Protein AF-A0A1N6IBD9-F1 (afdb_monomer_lite)

Radius of gyration: 21.1 Å; chains: 1; bounding box: 54×42×48 Å

Foldseek 3Di:
DDPVVVVVVVVVVLVVLQVVLQDPVNVVVVVVVLVVVQVVVQVVCVVVVHQKGQDDWDWDVDRNIDIDTDMDGHDPVPVVVVVVVPPDD

Sequence (89 aa):
MGILDKAKELSNRVADKTIEFSSDEIIADTIMKAVNKQEKVNAILKSRGSNYRVSSIDLAMGIPPSVSFGIRRVSETADSKEIANNVSV

Structure (mmCIF, N/CA/C/O backbone):
data_AF-A0A1N6IBD9-F1
#
_entry.id   AF-A0A1N6IBD9-F1
#
loop_
_atom_site.group_PDB
_atom_site.id
_atom_site.type_symbol
_atom_site.label_atom_id
_atom_site.label_alt_id
_atom_site.label_comp_id
_atom_site.label_asym_id
_atom_site.label_entity_id
_atom_site.label_seq_id
_atom_site.pdbx_PDB_ins_code
_atom_site.Cartn_x
_atom_site.Cartn_y
_atom_site.Cartn_z
_atom_site.occupancy
_atom_site.B_iso_or_equiv
_atom_site.auth_seq_id
_atom_site.auth_comp_id
_atom_site.auth_asym_id
_atom_site.auth_atom_id
_atom_site.pdbx_PDB_model_num
ATOM 1 N N . MET A 1 1 ? 34.487 18.416 -21.182 1.00 65.31 1 MET A N 1
ATOM 2 C CA . MET A 1 1 ? 33.155 17.778 -21.233 1.00 65.31 1 MET A CA 1
ATOM 3 C C . MET A 1 1 ? 32.156 18.803 -21.722 1.00 65.31 1 MET A C 1
ATOM 5 O O . MET A 1 1 ? 31.947 19.808 -21.048 1.00 65.31 1 MET A O 1
ATOM 9 N N . GLY A 1 2 ? 31.636 18.596 -22.927 1.00 86.06 2 GLY A N 1
ATOM 10 C CA . GLY A 1 2 ? 30.668 19.487 -23.555 1.00 86.06 2 GLY A CA 1
ATOM 11 C C . GLY A 1 2 ? 29.260 19.306 -22.987 1.00 86.06 2 GLY A C 1
ATOM 12 O O . GLY A 1 2 ? 28.954 18.344 -22.288 1.00 86.06 2 GLY A O 1
ATOM 13 N N . ILE A 1 3 ? 28.374 20.239 -23.321 1.00 79.88 3 ILE A N 1
ATOM 14 C CA . ILE A 1 3 ? 26.942 20.200 -22.969 1.00 79.88 3 ILE A CA 1
ATOM 15 C C . ILE A 1 3 ? 26.245 18.951 -23.540 1.00 79.88 3 ILE A C 1
ATOM 17 O O . ILE A 1 3 ? 25.362 18.388 -22.898 1.00 79.88 3 ILE A O 1
ATOM 21 N N . LEU A 1 4 ? 26.703 18.474 -24.703 1.00 80.81 4 LEU A N 1
ATOM 22 C CA . LEU A 1 4 ? 26.244 17.230 -25.329 1.00 80.81 4 LEU A CA 1
ATOM 23 C C . LEU A 1 4 ? 26.627 15.984 -24.514 1.00 80.81 4 LEU A C 1
ATOM 25 O O . LEU A 1 4 ? 25.819 15.063 -24.394 1.00 80.81 4 LEU A O 1
ATOM 29 N N . ASP A 1 5 ? 27.810 15.978 -23.892 1.00 79.12 5 ASP A N 1
ATOM 30 C CA . ASP A 1 5 ? 28.257 14.866 -23.042 1.00 79.12 5 ASP A CA 1
ATOM 31 C C . ASP A 1 5 ? 27.380 14.754 -21.789 1.00 79.12 5 ASP A C 1
ATOM 33 O O . ASP A 1 5 ? 26.956 13.661 -21.417 1.00 79.12 5 ASP A O 1
ATOM 37 N N . LYS A 1 6 ? 27.019 15.896 -21.185 1.00 79.06 6 LYS A N 1
ATOM 38 C CA . LYS A 1 6 ? 26.114 15.947 -20.026 1.00 79.06 6 LYS A CA 1
ATOM 39 C C . LYS A 1 6 ? 24.696 15.484 -20.362 1.00 79.06 6 LYS A C 1
ATOM 41 O O . LYS A 1 6 ? 24.070 14.804 -19.553 1.00 79.06 6 LYS A O 1
ATOM 46 N N . ALA A 1 7 ? 24.186 15.837 -21.543 1.00 79.06 7 ALA A N 1
ATOM 47 C CA . ALA A 1 7 ? 22.868 15.393 -21.996 1.00 79.06 7 ALA A CA 1
ATOM 48 C C . ALA A 1 7 ? 22.824 13.870 -22.206 1.00 79.06 7 ALA A C 1
ATOM 50 O O . ALA A 1 7 ? 21.869 13.213 -21.792 1.00 79.06 7 ALA A O 1
ATOM 51 N N . LYS A 1 8 ? 23.886 13.295 -22.782 1.00 77.00 8 LYS A N 1
ATOM 52 C CA . LYS A 1 8 ? 24.016 11.846 -22.977 1.00 77.00 8 LYS A CA 1
ATOM 53 C C . LYS A 1 8 ? 24.133 11.091 -21.648 1.00 77.00 8 LYS A C 1
ATOM 55 O O . LYS A 1 8 ? 23.485 10.066 -21.466 1.00 77.00 8 LYS A O 1
ATOM 60 N N . GLU A 1 9 ? 24.899 11.625 -20.698 1.00 79.12 9 GLU A N 1
ATOM 61 C CA . GLU A 1 9 ? 25.025 11.062 -19.350 1.00 79.12 9 GLU A CA 1
ATOM 62 C C . GLU A 1 9 ? 23.692 11.092 -18.583 1.00 79.12 9 GLU A C 1
ATOM 64 O O . GLU A 1 9 ? 23.321 10.111 -17.939 1.00 79.12 9 GLU A O 1
ATOM 69 N N . LEU A 1 10 ? 22.930 12.185 -18.696 1.00 76.88 10 LEU A N 1
ATOM 70 C CA . LEU A 1 10 ? 21.597 12.291 -18.101 1.00 76.88 10 LEU A CA 1
ATOM 71 C C . LEU A 1 10 ? 20.612 11.291 -18.725 1.00 76.88 10 LEU A C 1
ATOM 73 O O . LEU A 1 10 ? 19.874 10.636 -17.995 1.00 76.88 10 LEU A O 1
ATOM 77 N N . SER A 1 11 ? 20.637 11.137 -20.052 1.00 70.62 11 SER A N 1
ATOM 78 C CA . SER A 1 11 ? 19.809 10.167 -20.781 1.00 70.62 11 SER A CA 1
ATOM 79 C C . SER A 1 11 ? 20.078 8.730 -20.324 1.00 70.62 11 SER A C 1
ATOM 81 O O . SER A 1 11 ? 19.139 7.991 -20.035 1.00 70.62 11 SER A O 1
ATOM 83 N N . ASN A 1 12 ? 21.351 8.348 -20.189 1.00 69.31 12 ASN A N 1
ATOM 84 C CA . ASN A 1 12 ? 21.725 7.016 -19.713 1.00 69.31 12 ASN A CA 1
ATOM 85 C C . ASN A 1 12 ? 21.300 6.789 -18.252 1.00 69.31 12 ASN A C 1
ATOM 87 O O . ASN A 1 12 ? 20.702 5.765 -17.949 1.00 69.31 12 ASN A O 1
ATOM 91 N N . ARG A 1 13 ? 21.484 7.777 -17.361 1.00 68.62 13 ARG A N 1
ATOM 92 C CA . ARG A 1 13 ? 21.028 7.674 -15.958 1.00 68.62 13 ARG A CA 1
ATOM 93 C C . ARG A 1 13 ? 19.513 7.516 -15.820 1.00 68.62 13 ARG A C 1
ATOM 95 O O . ARG A 1 13 ? 19.052 6.911 -14.856 1.00 68.62 13 ARG A O 1
ATOM 102 N N . VAL A 1 14 ? 18.732 8.095 -16.732 1.00 64.12 14 VAL A N 1
ATOM 103 C CA . VAL A 1 14 ? 17.272 7.925 -16.754 1.00 64.12 14 VAL A CA 1
ATOM 104 C C . VAL A 1 14 ? 16.902 6.530 -17.261 1.00 64.12 14 VAL A C 1
ATOM 106 O O . VAL A 1 14 ? 16.035 5.891 -16.669 1.00 64.12 14 VAL A O 1
ATOM 109 N N . ALA A 1 15 ? 17.582 6.028 -18.295 1.00 62.03 15 ALA A N 1
ATOM 110 C CA . ALA A 1 15 ? 17.364 4.681 -18.823 1.00 62.03 15 ALA A CA 1
ATOM 111 C C . ALA A 1 15 ? 17.716 3.579 -17.803 1.00 62.03 15 ALA A C 1
ATOM 113 O O . ALA A 1 15 ? 16.922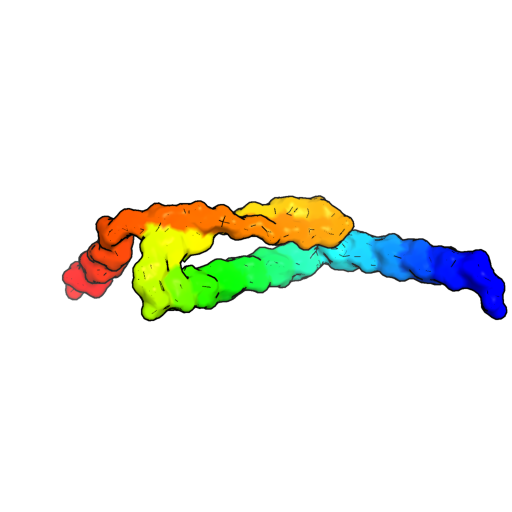 2.664 -17.601 1.00 62.03 15 ALA A O 1
ATOM 114 N N . ASP A 1 16 ? 18.835 3.707 -17.087 1.00 61.53 16 ASP A N 1
ATOM 115 C CA . ASP A 1 16 ? 19.264 2.715 -16.089 1.00 61.53 16 ASP A CA 1
ATOM 116 C C . ASP A 1 16 ? 18.301 2.653 -14.893 1.00 61.53 16 ASP A C 1
ATOM 118 O O . ASP A 1 16 ? 17.885 1.576 -14.466 1.00 61.53 16 ASP A O 1
ATOM 122 N N . LYS A 1 17 ? 17.841 3.817 -14.413 1.00 60.22 17 LYS A N 1
ATOM 123 C CA . LYS A 1 17 ? 16.816 3.892 -13.361 1.00 60.22 17 LYS A CA 1
ATOM 124 C C . LYS A 1 17 ? 15.475 3.312 -13.804 1.00 60.22 17 LYS A C 1
ATOM 126 O O . LYS A 1 17 ? 14.753 2.753 -12.990 1.00 60.22 17 LYS A O 1
ATOM 131 N N . THR A 1 18 ? 15.135 3.437 -15.085 1.00 59.03 18 THR A N 1
ATOM 132 C CA . THR A 1 18 ? 13.884 2.909 -15.651 1.00 59.03 18 THR A CA 1
ATOM 133 C C . THR A 1 18 ? 13.835 1.379 -15.546 1.00 59.03 18 THR A C 1
ATOM 135 O O . THR A 1 18 ? 12.801 0.825 -15.182 1.00 59.03 18 THR A O 1
ATOM 138 N N . ILE A 1 19 ? 14.962 0.701 -15.780 1.00 60.03 19 ILE A N 1
ATOM 139 C CA . ILE A 1 19 ? 15.077 -0.757 -15.62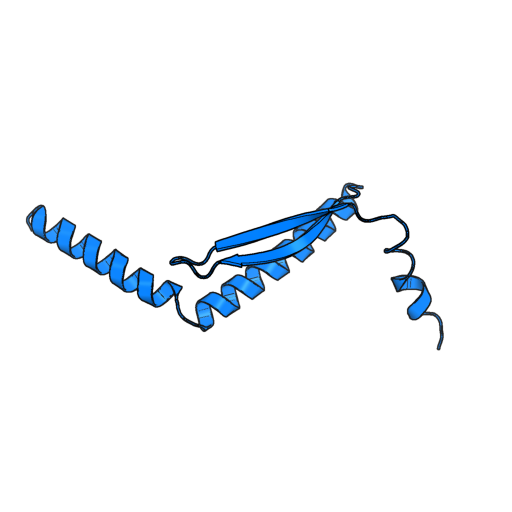3 1.00 60.03 19 ILE A CA 1
ATOM 140 C C . ILE A 1 19 ? 15.026 -1.142 -14.137 1.00 60.03 19 ILE A C 1
ATOM 142 O O . ILE A 1 19 ? 14.278 -2.045 -13.766 1.00 60.03 19 ILE A O 1
ATOM 146 N N . GLU A 1 20 ? 15.739 -0.409 -13.277 1.00 60.66 20 GLU A N 1
ATOM 147 C CA . GLU A 1 20 ? 15.757 -0.631 -11.824 1.00 60.66 20 GLU A CA 1
ATOM 148 C C . GLU A 1 20 ? 14.361 -0.489 -11.189 1.00 60.66 20 GLU A C 1
ATOM 150 O O . GLU A 1 20 ? 13.976 -1.305 -10.361 1.00 60.66 20 GLU A O 1
ATOM 155 N N . PHE A 1 21 ? 13.545 0.475 -11.630 1.00 64.25 21 PHE A N 1
ATOM 156 C CA . PHE A 1 21 ? 12.175 0.663 -11.131 1.00 64.25 21 PHE A CA 1
ATOM 157 C C . PHE A 1 21 ? 11.172 -0.409 -11.580 1.00 64.25 21 PHE A C 1
ATOM 159 O O . PHE A 1 21 ? 10.049 -0.424 -11.075 1.00 64.25 21 PHE A O 1
ATOM 166 N N . SER A 1 22 ? 11.552 -1.273 -12.524 1.00 65.00 22 SER A N 1
ATOM 167 C CA . SER A 1 22 ? 10.697 -2.342 -13.049 1.00 65.00 22 SER A CA 1
ATOM 168 C C . SER A 1 22 ? 11.006 -3.727 -12.474 1.00 65.00 22 SER A C 1
ATOM 170 O O . SER A 1 22 ? 10.335 -4.681 -12.858 1.00 65.00 22 SER A O 1
ATOM 172 N N . SER A 1 23 ? 11.991 -3.861 -11.573 1.00 80.38 23 SER A N 1
ATOM 173 C CA . SER A 1 23 ? 12.320 -5.166 -10.990 1.00 80.38 23 SER A CA 1
ATOM 174 C C . SER A 1 23 ? 11.257 -5.655 -10.003 1.00 80.38 23 SER A C 1
ATOM 176 O O . SER A 1 23 ? 10.624 -4.867 -9.288 1.00 80.38 23 SER A O 1
ATOM 178 N N . ASP A 1 24 ? 11.099 -6.977 -9.935 1.00 85.31 24 ASP A N 1
ATOM 179 C CA . ASP A 1 24 ? 10.161 -7.645 -9.030 1.00 85.31 24 ASP A CA 1
ATOM 180 C C . ASP A 1 24 ? 10.441 -7.288 -7.562 1.00 85.31 24 ASP A C 1
ATOM 182 O O . ASP A 1 24 ? 9.508 -7.072 -6.786 1.00 85.31 24 ASP A O 1
ATOM 186 N N . GLU A 1 25 ? 11.711 -7.128 -7.177 1.00 85.44 25 GLU A N 1
ATOM 187 C CA . GLU A 1 25 ? 12.101 -6.702 -5.832 1.00 85.44 25 GLU A CA 1
ATOM 188 C C . GLU A 1 25 ? 11.602 -5.291 -5.494 1.00 85.44 25 GLU A C 1
ATOM 190 O O . GLU A 1 25 ? 11.117 -5.057 -4.384 1.00 85.44 25 GLU A O 1
ATOM 195 N N . ILE A 1 26 ? 11.681 -4.346 -6.438 1.00 83.62 26 ILE A N 1
ATOM 196 C CA . ILE A 1 26 ? 11.191 -2.978 -6.225 1.00 83.62 26 ILE A CA 1
ATOM 197 C C . ILE A 1 26 ? 9.665 -2.954 -6.164 1.00 83.62 26 ILE A C 1
ATOM 199 O O . ILE A 1 26 ? 9.090 -2.222 -5.351 1.00 83.62 26 ILE A O 1
ATOM 203 N N . ILE A 1 27 ? 8.995 -3.779 -6.967 1.00 86.62 27 ILE A N 1
ATOM 204 C CA . ILE A 1 27 ? 7.541 -3.943 -6.903 1.00 86.62 27 ILE A CA 1
ATOM 205 C C . ILE A 1 27 ? 7.134 -4.508 -5.536 1.00 86.62 27 ILE A C 1
ATOM 207 O O . ILE A 1 27 ? 6.256 -3.944 -4.880 1.00 86.62 27 ILE A O 1
ATOM 211 N N . ALA A 1 28 ? 7.807 -5.558 -5.060 1.00 90.25 28 ALA A N 1
ATOM 212 C CA . ALA A 1 28 ? 7.546 -6.161 -3.756 1.00 90.25 28 ALA A CA 1
ATOM 213 C C . ALA A 1 28 ? 7.757 -5.162 -2.604 1.00 90.25 28 ALA A C 1
ATOM 215 O O . ALA A 1 28 ? 6.889 -5.015 -1.740 1.00 90.25 28 ALA A O 1
ATOM 216 N N . ASP A 1 29 ? 8.864 -4.417 -2.610 1.00 89.81 29 ASP A N 1
ATOM 217 C CA . ASP A 1 29 ? 9.132 -3.372 -1.617 1.00 89.81 29 ASP A CA 1
ATOM 218 C C . ASP A 1 29 ? 8.087 -2.244 -1.667 1.00 89.81 29 ASP A C 1
ATOM 220 O O . ASP A 1 29 ? 7.606 -1.774 -0.631 1.00 89.81 29 ASP A O 1
ATOM 224 N N . THR A 1 30 ? 7.650 -1.859 -2.867 1.00 89.06 30 THR A N 1
ATOM 225 C CA . THR A 1 30 ? 6.590 -0.860 -3.056 1.00 89.06 30 THR A CA 1
ATOM 226 C C . THR A 1 30 ? 5.264 -1.332 -2.458 1.00 89.06 30 THR A C 1
ATOM 228 O O . THR A 1 30 ? 4.613 -0.571 -1.736 1.00 89.06 30 THR A O 1
ATOM 231 N N . ILE A 1 31 ? 4.887 -2.594 -2.684 1.00 92.62 31 ILE A N 1
ATOM 232 C CA . ILE A 1 31 ? 3.686 -3.206 -2.100 1.00 92.62 31 ILE A CA 1
ATOM 233 C C . ILE A 1 31 ? 3.787 -3.218 -0.571 1.00 92.62 31 ILE A C 1
ATOM 235 O O . ILE A 1 31 ? 2.877 -2.736 0.109 1.00 92.62 31 ILE A O 1
ATOM 239 N N . MET A 1 32 ? 4.907 -3.690 -0.015 1.00 94.38 32 MET A N 1
ATOM 240 C CA . MET A 1 32 ? 5.118 -3.722 1.436 1.00 94.38 32 MET A CA 1
ATOM 241 C C . MET A 1 32 ? 5.020 -2.324 2.054 1.00 94.38 32 MET A C 1
ATOM 243 O O . MET A 1 32 ? 4.369 -2.132 3.084 1.00 94.38 32 MET A O 1
ATOM 247 N N . LYS A 1 33 ? 5.632 -1.314 1.426 1.00 93.62 33 LYS A N 1
ATOM 248 C CA . LYS A 1 33 ? 5.553 0.081 1.880 1.00 93.62 33 LYS A CA 1
ATOM 249 C C . LYS A 1 33 ? 4.124 0.615 1.833 1.00 93.62 33 LYS A C 1
ATOM 251 O O . LYS A 1 33 ? 3.707 1.286 2.780 1.00 93.62 33 LYS A O 1
ATOM 256 N N . ALA A 1 34 ? 3.375 0.317 0.774 1.00 95.31 34 ALA A N 1
ATOM 257 C CA . ALA A 1 34 ? 1.992 0.752 0.622 1.00 95.31 34 ALA A CA 1
ATOM 258 C C . ALA A 1 34 ? 1.077 0.156 1.701 1.00 95.31 34 ALA A C 1
ATOM 260 O O . ALA A 1 34 ? 0.341 0.900 2.351 1.00 95.31 34 ALA A O 1
ATOM 261 N N . VAL A 1 35 ? 1.175 -1.153 1.954 1.00 96.44 35 VAL A N 1
ATOM 262 C CA . VAL A 1 35 ? 0.382 -1.846 2.985 1.00 96.44 35 VAL A CA 1
ATOM 263 C C . VAL A 1 35 ? 0.722 -1.324 4.382 1.00 96.44 35 VAL A C 1
ATOM 265 O O . VAL A 1 35 ? -0.166 -0.892 5.116 1.00 96.44 35 VAL A O 1
ATOM 268 N N . ASN A 1 36 ? 2.012 -1.227 4.715 1.00 97.38 36 ASN A N 1
ATOM 269 C CA . ASN A 1 36 ? 2.455 -0.650 5.988 1.00 97.38 36 ASN A CA 1
ATOM 270 C C . ASN A 1 36 ? 1.945 0.788 6.184 1.00 97.38 36 ASN A C 1
ATOM 272 O O . ASN A 1 36 ? 1.620 1.210 7.299 1.00 97.38 36 ASN A O 1
ATOM 276 N N . LYS A 1 37 ? 1.890 1.579 5.105 1.00 96.25 37 LYS A N 1
ATOM 277 C CA . LYS A 1 37 ? 1.343 2.938 5.144 1.00 96.25 37 LYS A CA 1
ATOM 278 C C . LYS A 1 37 ? -0.165 2.916 5.380 1.00 96.25 37 LYS A C 1
ATOM 280 O O . LYS A 1 37 ? -0.624 3.685 6.222 1.00 96.25 37 LYS A O 1
ATOM 285 N N . GLN A 1 38 ? -0.908 2.050 4.687 1.00 97.00 38 GLN A N 1
ATOM 286 C CA . GLN A 1 38 ? -2.345 1.856 4.895 1.00 97.00 38 GLN A CA 1
ATOM 287 C C . GLN A 1 38 ? -2.648 1.564 6.369 1.00 97.00 38 GLN A C 1
ATOM 289 O O . GLN A 1 38 ? -3.480 2.253 6.957 1.00 97.00 38 GLN A O 1
ATOM 294 N N . GLU A 1 39 ? -1.963 0.596 6.982 1.00 97.00 39 GLU A N 1
ATOM 295 C CA . GLU A 1 39 ? -2.190 0.210 8.381 1.00 97.00 39 GLU A CA 1
ATOM 296 C C . GLU A 1 39 ? -1.961 1.379 9.342 1.00 97.00 39 GLU A C 1
ATOM 298 O O . GLU A 1 39 ? -2.836 1.724 10.141 1.00 97.00 39 GLU A O 1
ATOM 303 N N . LYS A 1 40 ? -0.814 2.058 9.215 1.00 98.12 40 LYS A N 1
ATOM 304 C CA . LYS A 1 40 ? -0.468 3.213 10.057 1.00 98.12 40 LYS A CA 1
ATOM 305 C C . LYS A 1 40 ? -1.460 4.360 9.888 1.00 98.12 40 LYS A C 1
ATOM 307 O O . LYS A 1 40 ? -1.887 4.955 10.875 1.00 98.12 40 LYS A O 1
ATOM 312 N N . VAL A 1 41 ? -1.844 4.676 8.649 1.00 97.62 41 VAL A N 1
ATOM 313 C CA . VAL A 1 41 ? -2.831 5.726 8.361 1.00 97.62 41 VAL A CA 1
ATOM 314 C C . VAL A 1 41 ? -4.188 5.356 8.955 1.00 97.62 41 VAL A C 1
ATOM 316 O O . VA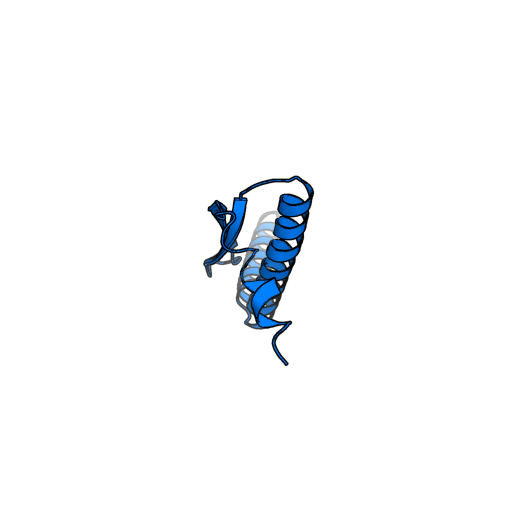L A 1 41 ? -4.801 6.188 9.617 1.00 97.62 41 VAL A O 1
ATOM 319 N N . ASN A 1 42 ? -4.635 4.112 8.799 1.00 97.44 42 ASN A N 1
ATOM 320 C CA . ASN A 1 42 ? -5.901 3.641 9.352 1.00 97.44 42 ASN A CA 1
ATOM 321 C C . ASN A 1 42 ? -5.927 3.680 10.884 1.00 97.44 42 ASN A C 1
ATOM 323 O O . ASN A 1 42 ? -6.926 4.122 11.455 1.00 97.44 42 ASN A O 1
ATOM 327 N N . ALA A 1 43 ? -4.831 3.306 11.550 1.00 97.31 43 ALA A N 1
ATOM 328 C CA . ALA A 1 43 ? -4.697 3.427 13.000 1.00 97.31 43 ALA A CA 1
ATOM 329 C C . ALA A 1 43 ? -4.802 4.891 13.466 1.00 97.31 43 ALA A C 1
ATOM 331 O O . ALA A 1 43 ? -5.530 5.191 14.413 1.00 97.31 43 ALA A O 1
ATOM 332 N N . ILE A 1 44 ? -4.143 5.820 12.762 1.00 98.00 44 ILE A N 1
ATOM 333 C CA . ILE A 1 44 ? -4.227 7.262 13.045 1.00 98.00 44 ILE A CA 1
ATOM 334 C C . ILE A 1 44 ? -5.644 7.797 12.798 1.00 98.00 44 ILE A C 1
ATOM 336 O O . ILE A 1 44 ? -6.162 8.580 13.589 1.00 98.00 44 ILE A O 1
ATOM 340 N N . LEU A 1 45 ? -6.296 7.397 11.704 1.00 96.69 45 LEU A N 1
ATOM 341 C CA . LEU A 1 45 ? -7.670 7.809 11.417 1.00 96.69 45 LEU A CA 1
ATOM 342 C C . LEU A 1 45 ? -8.633 7.290 12.496 1.00 96.69 45 LEU A C 1
ATOM 344 O O . LEU A 1 45 ? -9.542 8.017 12.894 1.00 96.69 45 LEU A O 1
ATOM 348 N N . LYS A 1 46 ? -8.402 6.076 13.016 1.00 95.50 46 LYS A N 1
ATOM 349 C CA . LYS A 1 46 ? -9.175 5.497 14.122 1.00 95.50 46 LYS A CA 1
ATOM 350 C C . LYS A 1 46 ? -8.984 6.258 15.422 1.00 95.50 46 LYS A C 1
ATOM 352 O O . LYS A 1 46 ? -9.978 6.635 16.034 1.00 95.50 46 LYS A O 1
ATOM 357 N N . SER A 1 47 ? -7.744 6.552 15.808 1.00 96.50 47 SER A N 1
ATOM 358 C CA . SER A 1 47 ? -7.476 7.308 17.038 1.00 96.50 47 SER A CA 1
ATOM 359 C C . SER A 1 47 ? -8.031 8.735 16.998 1.00 96.50 47 SER A C 1
ATOM 361 O O . SER A 1 47 ? -8.325 9.309 18.041 1.00 96.50 47 SER A O 1
ATOM 363 N N . ARG A 1 48 ? -8.231 9.294 15.799 1.00 96.81 48 ARG A N 1
ATOM 364 C CA . ARG A 1 48 ? -8.856 10.607 15.578 1.00 96.81 48 ARG A CA 1
ATOM 365 C C . ARG A 1 48 ? -10.384 10.566 15.445 1.00 96.81 48 ARG A C 1
ATOM 367 O O . ARG A 1 48 ? -10.975 11.589 15.116 1.00 96.81 48 ARG A O 1
ATOM 374 N N . GLY A 1 49 ? -11.025 9.410 15.636 1.00 94.12 49 GLY A N 1
ATOM 375 C CA . GLY A 1 49 ? -12.482 9.267 15.514 1.00 94.12 49 GLY A CA 1
ATOM 376 C C . GLY A 1 49 ? -13.014 9.422 14.084 1.00 94.12 49 GLY A C 1
ATOM 377 O O . GLY A 1 49 ? -14.201 9.668 13.888 1.00 94.12 49 GLY A O 1
ATOM 378 N N . SER A 1 50 ? -12.159 9.299 13.061 1.00 9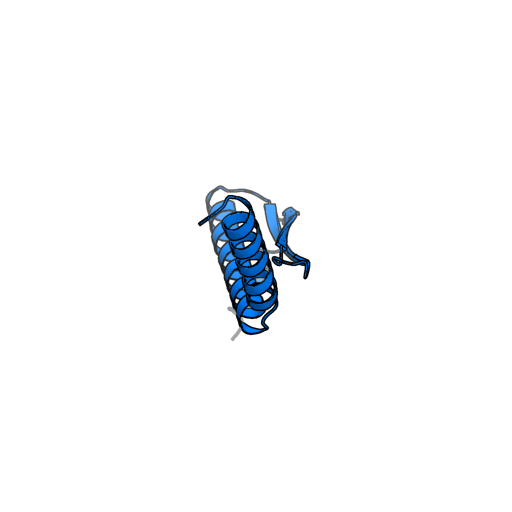5.44 50 SER A N 1
ATOM 379 C CA . SER A 1 50 ? -12.615 9.329 11.671 1.00 95.44 50 SER A CA 1
ATOM 380 C C . SER A 1 50 ? -13.365 8.044 11.335 1.00 95.44 50 SER A C 1
ATOM 382 O O . SER A 1 50 ? -12.889 6.944 11.625 1.00 95.44 50 SER A O 1
ATOM 384 N N . ASN A 1 51 ? -14.478 8.179 10.619 1.00 95.06 51 ASN A N 1
ATOM 385 C CA . ASN A 1 51 ? -15.243 7.057 10.074 1.00 95.06 51 ASN A CA 1
ATOM 386 C C . ASN A 1 51 ? -14.745 6.609 8.692 1.00 95.06 51 ASN A C 1
ATOM 388 O O . ASN A 1 51 ? -15.427 5.843 8.023 1.00 95.06 51 ASN A O 1
ATOM 392 N N . TYR A 1 52 ? -13.587 7.090 8.232 1.00 96.25 52 TYR A N 1
ATOM 393 C CA . TYR A 1 52 ? -13.005 6.729 6.937 1.00 96.25 52 TYR A CA 1
ATOM 394 C C . TYR A 1 52 ? -11.713 5.942 7.100 1.00 96.25 52 TYR A C 1
ATOM 396 O O . TYR A 1 52 ? -10.891 6.256 7.961 1.00 96.25 52 TYR A O 1
ATOM 404 N N . ARG A 1 53 ? -11.508 4.946 6.242 1.00 97.31 53 ARG A N 1
ATOM 405 C CA . ARG A 1 53 ? -10.284 4.146 6.181 1.00 97.31 53 ARG A CA 1
ATOM 406 C C . ARG A 1 53 ? -9.850 3.977 4.736 1.00 97.31 53 ARG A C 1
ATOM 408 O O . ARG A 1 53 ? -10.679 3.957 3.826 1.00 97.31 53 ARG A O 1
ATOM 415 N N . VAL A 1 54 ? -8.549 3.834 4.541 1.00 97.25 54 VAL A N 1
ATOM 416 C CA . VAL A 1 54 ? -8.000 3.250 3.323 1.00 97.25 54 VAL A CA 1
ATOM 417 C C . VAL A 1 54 ? -8.494 1.804 3.253 1.00 97.25 54 VAL A C 1
ATOM 419 O O . VAL A 1 54 ? -8.337 1.046 4.210 1.00 97.25 54 VAL A O 1
ATOM 422 N N . SER A 1 55 ? -9.152 1.473 2.147 1.00 95.12 55 SER A N 1
ATOM 423 C CA . SER A 1 55 ? -9.884 0.220 1.919 1.00 95.12 55 SER A CA 1
ATOM 424 C C . SER A 1 55 ? -9.411 -0.542 0.682 1.00 95.12 55 SER A C 1
ATOM 426 O O . SER A 1 55 ? -9.739 -1.715 0.531 1.00 95.12 55 SER A O 1
ATOM 428 N N . SER A 1 56 ? -8.649 0.115 -0.192 1.00 95.12 56 SER A N 1
ATOM 429 C CA . SER A 1 56 ? -7.983 -0.504 -1.332 1.00 95.12 56 SER A CA 1
ATOM 430 C C . SER A 1 56 ? -6.640 0.168 -1.590 1.00 95.12 56 SER A C 1
ATOM 432 O O . SER A 1 56 ? -6.432 1.341 -1.250 1.00 95.12 56 SER A O 1
ATOM 434 N N . ILE A 1 57 ? -5.743 -0.596 -2.204 1.00 95.38 57 ILE A N 1
ATOM 435 C CA . ILE A 1 57 ? -4.456 -0.140 -2.711 1.00 95.38 57 ILE A CA 1
ATOM 436 C C . ILE A 1 57 ? -4.414 -0.541 -4.178 1.00 95.38 57 ILE A C 1
ATOM 438 O O . ILE A 1 57 ? -4.510 -1.725 -4.492 1.00 95.38 57 ILE A O 1
ATOM 442 N N . ASP A 1 58 ? -4.253 0.442 -5.051 1.00 94.88 58 ASP A N 1
ATOM 443 C CA . ASP A 1 58 ? -4.114 0.236 -6.485 1.00 94.88 58 ASP A CA 1
ATOM 444 C C . ASP A 1 58 ? -2.669 0.547 -6.881 1.00 94.88 58 ASP A C 1
ATOM 446 O O . ASP A 1 58 ? -2.155 1.633 -6.595 1.00 94.88 58 ASP A O 1
ATOM 450 N N . LEU A 1 59 ? -2.002 -0.416 -7.518 1.00 90.56 59 LEU A N 1
ATOM 451 C CA . LEU A 1 59 ? -0.644 -0.271 -8.038 1.00 90.56 59 LEU A CA 1
ATOM 452 C C . LEU A 1 59 ? -0.703 -0.170 -9.563 1.00 90.56 59 LEU A C 1
ATOM 454 O O . LEU A 1 59 ? -1.099 -1.119 -10.235 1.00 90.56 59 LEU A O 1
ATOM 458 N N . ALA A 1 60 ? -0.271 0.961 -10.114 1.00 89.06 60 ALA A N 1
ATOM 459 C CA . ALA A 1 60 ? -0.069 1.100 -11.551 1.00 89.06 60 ALA A CA 1
ATOM 460 C C . ALA A 1 60 ? 1.405 0.851 -11.890 1.00 89.06 60 ALA A C 1
ATOM 462 O O . ALA A 1 60 ? 2.292 1.551 -11.395 1.00 89.06 60 ALA A O 1
ATOM 463 N N . MET A 1 61 ? 1.655 -0.134 -12.756 1.00 81.12 61 MET A N 1
ATOM 464 C CA . MET A 1 61 ? 2.992 -0.569 -13.182 1.00 81.12 61 MET A CA 1
ATOM 465 C C . MET A 1 61 ? 3.583 0.324 -14.286 1.00 81.12 61 MET A C 1
ATOM 467 O O . MET A 1 61 ? 4.048 -0.153 -15.319 1.00 81.12 61 MET A O 1
ATOM 471 N N . GLY A 1 62 ? 3.523 1.641 -14.078 1.00 78.12 62 GLY A N 1
ATOM 472 C CA . GLY A 1 62 ? 4.301 2.598 -14.861 1.00 78.12 62 GLY A CA 1
ATOM 473 C C . GLY A 1 62 ? 5.777 2.556 -14.469 1.00 78.12 62 GLY A C 1
ATOM 474 O O . GLY A 1 62 ? 6.157 1.867 -13.525 1.00 78.12 62 GLY A O 1
ATOM 475 N N . ILE A 1 63 ? 6.611 3.321 -15.172 1.00 73.12 63 ILE A N 1
ATOM 476 C CA . ILE A 1 63 ? 7.999 3.529 -14.765 1.00 73.12 63 ILE A CA 1
ATOM 477 C C . ILE A 1 63 ? 8.177 5.000 -14.378 1.00 73.12 63 ILE A C 1
ATOM 479 O O . ILE A 1 63 ? 8.159 5.860 -15.262 1.00 73.12 63 ILE A O 1
ATOM 483 N N . PRO A 1 64 ? 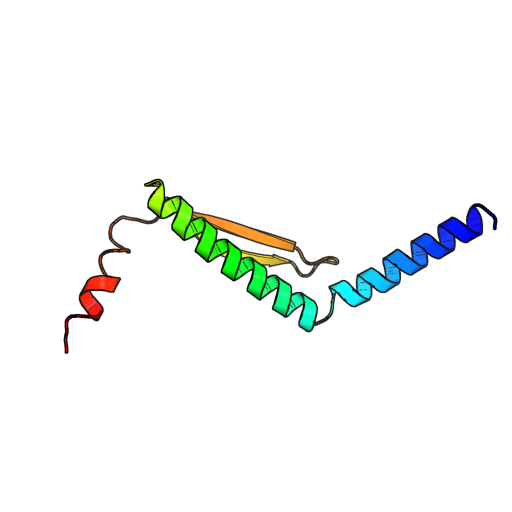8.338 5.314 -13.079 1.00 72.81 64 PRO A N 1
ATOM 484 C CA . PRO A 1 64 ? 8.309 4.410 -11.919 1.00 72.81 64 PRO A CA 1
ATOM 485 C C . PRO A 1 64 ? 6.884 3.940 -11.546 1.00 72.81 64 PRO A C 1
ATOM 487 O O . PRO A 1 64 ? 5.908 4.596 -11.925 1.00 72.81 64 PRO A O 1
ATOM 490 N N . PRO A 1 65 ? 6.742 2.839 -10.782 1.00 81.50 65 PRO A N 1
ATOM 491 C CA . PRO A 1 65 ? 5.439 2.357 -10.337 1.00 81.50 65 PRO A CA 1
ATOM 492 C C . PRO A 1 65 ? 4.773 3.367 -9.395 1.00 81.50 65 PRO A C 1
ATOM 494 O O . PRO A 1 65 ? 5.439 4.044 -8.609 1.00 81.50 65 PRO A O 1
ATOM 497 N N . SER A 1 66 ? 3.443 3.467 -9.453 1.00 86.50 66 SER A N 1
ATOM 498 C CA . SER A 1 66 ? 2.675 4.423 -8.644 1.00 86.50 66 SER A CA 1
ATOM 499 C C . SER A 1 66 ? 1.590 3.742 -7.818 1.00 86.50 66 SER A C 1
ATOM 501 O O . SER A 1 66 ? 0.886 2.871 -8.326 1.00 86.50 66 SER A O 1
ATOM 503 N N . VAL A 1 67 ? 1.420 4.188 -6.572 1.00 92.56 67 VAL A N 1
ATOM 504 C CA . VAL A 1 67 ? 0.424 3.665 -5.627 1.00 92.56 67 VAL A CA 1
ATOM 505 C C . VAL A 1 67 ? -0.677 4.695 -5.401 1.00 92.56 67 VAL A C 1
ATOM 507 O O . VAL A 1 67 ? -0.392 5.850 -5.084 1.00 92.56 67 VAL A O 1
ATOM 510 N N . SER A 1 68 ? -1.929 4.257 -5.497 1.00 95.00 68 SER A N 1
ATOM 511 C CA . SER A 1 68 ? -3.115 5.032 -5.125 1.00 95.00 68 SER A CA 1
ATOM 512 C C . SER A 1 68 ? -3.883 4.338 -4.001 1.00 95.00 68 SER A C 1
ATOM 514 O O . SER A 1 68 ? -3.996 3.116 -3.977 1.00 95.00 68 SER A O 1
ATOM 516 N N . PHE A 1 69 ? -4.414 5.120 -3.057 1.00 97.25 69 PHE A N 1
ATOM 517 C CA . PHE A 1 69 ? -5.212 4.611 -1.940 1.00 97.25 69 PHE A CA 1
ATOM 518 C C . PHE A 1 69 ? -6.688 4.949 -2.129 1.00 97.25 69 PHE A C 1
ATOM 520 O O . PHE A 1 69 ? -7.057 6.124 -2.186 1.00 97.25 69 PHE A O 1
ATOM 527 N N . GLY A 1 70 ? -7.543 3.929 -2.150 1.00 97.00 70 GLY A N 1
ATOM 528 C CA . GLY A 1 70 ? -8.990 4.103 -2.142 1.00 97.00 70 GLY A CA 1
ATOM 529 C C . GLY A 1 70 ? -9.511 4.263 -0.718 1.00 97.00 70 GLY A C 1
ATOM 530 O O . GLY A 1 70 ? -9.326 3.386 0.128 1.00 97.00 70 GLY A O 1
ATOM 531 N N . ILE A 1 71 ? -10.191 5.374 -0.439 1.00 97.12 71 ILE A N 1
ATOM 532 C CA . ILE A 1 71 ? -10.728 5.687 0.891 1.00 97.12 71 ILE A CA 1
ATOM 533 C C . ILE A 1 71 ? -12.234 5.439 0.904 1.00 97.12 71 ILE A C 1
ATOM 535 O O . ILE A 1 71 ? -12.963 5.924 0.040 1.00 97.12 71 ILE A O 1
ATOM 539 N N . ARG A 1 72 ? -12.718 4.722 1.919 1.00 95.75 72 ARG A N 1
ATOM 540 C CA . ARG A 1 72 ? -14.141 4.433 2.105 1.00 95.75 72 ARG A CA 1
ATOM 541 C C . ARG A 1 72 ? -14.566 4.699 3.541 1.00 95.75 72 ARG A C 1
ATOM 543 O O . ARG A 1 72 ? -13.785 4.544 4.480 1.00 95.75 72 ARG A O 1
ATOM 550 N N . ARG A 1 73 ? -15.827 5.094 3.708 1.00 94.88 73 ARG A N 1
ATOM 551 C CA . ARG A 1 73 ? -16.462 5.164 5.022 1.00 94.88 73 ARG A CA 1
ATOM 552 C C . ARG A 1 73 ? -16.696 3.750 5.557 1.00 94.88 73 ARG A C 1
ATOM 554 O O . ARG A 1 73 ? -17.291 2.929 4.865 1.00 94.88 73 ARG A O 1
ATOM 561 N N . VAL A 1 74 ? -16.269 3.483 6.782 1.00 90.00 74 VAL A N 1
ATOM 562 C CA . VAL A 1 74 ? -16.600 2.254 7.510 1.00 90.00 74 VAL A CA 1
ATOM 563 C C . VAL A 1 74 ? -17.897 2.488 8.280 1.00 90.00 74 VAL A C 1
ATOM 565 O O . VAL A 1 74 ? -18.049 3.506 8.957 1.00 90.00 74 VAL A O 1
ATOM 568 N N . SER A 1 75 ? -18.854 1.574 8.146 1.00 77.81 75 SER A N 1
ATOM 569 C CA . SER A 1 75 ? -20.025 1.519 9.024 1.00 77.81 75 SER A CA 1
ATOM 570 C C . SER A 1 75 ? -19.608 0.978 10.392 1.00 77.81 75 SER A C 1
ATOM 572 O O . SER A 1 75 ? -18.821 0.034 10.450 1.00 77.81 75 SER A O 1
ATOM 574 N N . GLU A 1 76 ? -20.183 1.506 11.475 1.00 62.16 76 GLU A N 1
ATOM 575 C CA . GLU A 1 76 ? -19.896 1.090 12.864 1.00 62.16 76 GLU A CA 1
ATOM 576 C C . GLU A 1 76 ? -20.057 -0.423 13.112 1.00 62.16 76 GLU A C 1
ATOM 578 O O . GLU A 1 76 ? -19.477 -0.971 14.040 1.00 62.16 76 GLU A O 1
ATOM 583 N N . THR A 1 77 ? -20.782 -1.131 12.245 1.00 56.16 77 THR A N 1
ATOM 584 C CA . THR A 1 77 ? -21.063 -2.568 12.352 1.00 56.16 77 THR A CA 1
ATOM 585 C C . THR A 1 77 ? -19.868 -3.488 12.049 1.00 56.16 77 THR A C 1
ATOM 587 O O . THR A 1 77 ? -1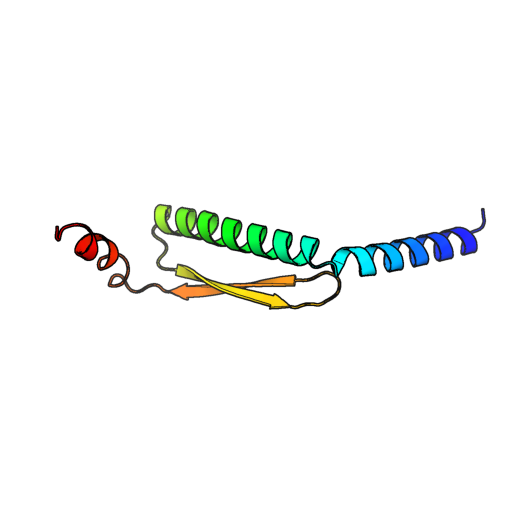9.956 -4.688 12.309 1.00 56.16 77 THR A O 1
ATOM 590 N N . ALA A 1 78 ? -18.776 -2.979 11.463 1.00 55.09 78 ALA A N 1
ATOM 591 C CA . ALA A 1 78 ? -17.630 -3.808 11.063 1.00 55.09 78 ALA A CA 1
ATOM 592 C C . ALA A 1 78 ? -16.659 -4.087 12.225 1.00 55.09 78 ALA A C 1
ATOM 594 O O . ALA A 1 78 ? -16.239 -5.229 12.402 1.00 55.09 78 ALA A O 1
ATOM 595 N N . ASP A 1 79 ? -16.382 -3.086 13.066 1.00 53.66 79 ASP A N 1
ATOM 596 C CA . ASP A 1 79 ? -15.439 -3.216 14.188 1.00 53.66 79 ASP A CA 1
ATOM 597 C C . ASP A 1 79 ? -15.994 -4.109 15.321 1.00 53.66 79 ASP A C 1
ATOM 599 O O . ASP A 1 79 ? -15.234 -4.669 16.107 1.00 53.66 79 ASP A O 1
ATOM 603 N N . SER A 1 80 ? -17.318 -4.299 15.400 1.00 49.75 80 SER A N 1
ATOM 604 C CA . SER A 1 80 ? -17.962 -5.135 16.428 1.00 49.75 80 SER A CA 1
ATOM 605 C C . SER A 1 80 ? -17.896 -6.642 16.145 1.00 49.75 80 SER A C 1
ATOM 607 O O . SER A 1 80 ? -18.112 -7.439 17.056 1.00 49.75 80 SER A O 1
ATOM 609 N N . LYS A 1 81 ? -17.620 -7.060 14.901 1.00 48.56 81 LYS A N 1
ATOM 610 C CA . LYS A 1 81 ? -17.586 -8.489 14.527 1.00 48.56 81 LYS A CA 1
ATOM 611 C C . LYS A 1 81 ? -16.252 -9.170 14.829 1.00 48.56 81 LYS A C 1
ATOM 613 O O . LYS A 1 81 ? -16.227 -10.383 15.003 1.00 48.56 81 LYS A O 1
ATOM 618 N N . GLU A 1 82 ? -15.165 -8.414 14.936 1.00 49.53 82 GLU A N 1
ATOM 619 C CA . GLU A 1 82 ? -13.835 -8.971 15.214 1.00 49.53 82 GLU A CA 1
ATOM 620 C C . GLU A 1 82 ? -13.684 -9.401 16.687 1.00 49.53 82 GLU A C 1
ATOM 622 O O . GLU A 1 82 ? -13.003 -10.376 16.988 1.00 49.53 82 GLU A O 1
ATOM 627 N N . ILE A 1 83 ? -14.410 -8.748 17.603 1.00 53.84 83 ILE A N 1
ATOM 628 C CA . ILE A 1 83 ? -14.406 -9.080 19.039 1.00 53.84 83 ILE A CA 1
ATOM 629 C C . ILE A 1 83 ? -15.255 -10.334 19.327 1.00 53.84 83 ILE A C 1
ATOM 631 O O . ILE A 1 83 ? -14.913 -11.123 20.203 1.00 53.84 83 ILE A O 1
ATOM 635 N N . ALA A 1 84 ? -16.336 -10.564 18.574 1.00 50.97 84 ALA A N 1
ATOM 636 C CA . ALA A 1 84 ? -17.245 -11.691 18.808 1.00 50.97 84 ALA A CA 1
ATOM 637 C C . ALA A 1 84 ? -16.652 -13.058 18.413 1.00 50.97 84 ALA A C 1
ATOM 639 O O . ALA A 1 84 ? -17.017 -14.072 18.998 1.00 50.97 84 ALA A O 1
ATOM 640 N N . ASN A 1 85 ? -15.711 -13.095 17.466 1.00 52.69 85 ASN A N 1
ATOM 641 C CA . ASN A 1 85 ? -15.138 -14.350 16.968 1.00 52.69 85 ASN A CA 1
ATOM 642 C C . ASN A 1 85 ? -13.969 -14.886 17.815 1.00 52.69 85 ASN A C 1
ATOM 644 O O . ASN A 1 85 ? -13.496 -15.984 17.544 1.00 52.69 85 ASN A O 1
ATOM 648 N N . ASN A 1 86 ? -13.508 -14.141 18.828 1.00 56.09 86 ASN A N 1
ATOM 649 C CA . ASN A 1 86 ? -12.369 -14.529 19.672 1.00 56.09 86 ASN A CA 1
ATOM 650 C C . ASN A 1 86 ? -12.757 -14.847 21.132 1.00 56.09 86 ASN A C 1
ATOM 652 O O . ASN A 1 86 ? -11.883 -15.038 21.972 1.00 56.09 86 ASN A O 1
ATOM 656 N N . VAL A 1 87 ? -14.060 -14.900 21.441 1.00 57.91 87 VAL A N 1
ATOM 657 C CA . VAL A 1 87 ? -14.609 -15.232 22.777 1.00 57.91 87 VAL A CA 1
ATOM 658 C C . VAL A 1 87 ? -15.545 -16.448 22.685 1.00 57.91 87 VAL A C 1
ATOM 660 O O . VAL A 1 87 ? -16.563 -16.549 23.362 1.00 57.91 87 VAL A O 1
ATOM 663 N N . SER A 1 88 ? -15.247 -17.376 21.779 1.00 50.47 88 SER A N 1
ATOM 664 C CA . SER A 1 88 ? -15.959 -18.652 21.657 1.00 50.47 88 SER A CA 1
ATOM 665 C C . SER A 1 88 ? -14.959 -19.787 21.457 1.00 50.47 88 SER A C 1
ATOM 667 O O . SER A 1 88 ? -14.895 -20.385 20.387 1.00 50.47 88 SER A O 1
ATOM 669 N N . VAL A 1 89 ? -14.162 -20.040 22.498 1.00 47.41 89 VAL A N 1
ATOM 670 C CA . VAL A 1 89 ? -13.539 -21.339 22.796 1.00 47.41 89 VAL A CA 1
ATOM 671 C C . VAL A 1 89 ? -13.693 -21.584 24.288 1.00 47.41 89 VAL A C 1
ATOM 673 O O . VAL A 1 89 ? -13.384 -20.643 25.054 1.00 47.41 89 VAL A O 1
#

Secondary structure (DSSP, 8-state):
--HHHHHHHHHHHHHHHHHHTTSHHHHHHHHHHHHHHHHHHHHHHHHTT-SEEEEEEEEE--SS-EEEEEEEEPPTTTHHHHHHTTS--

Organism: NCBI:txid1131553

pLDDT: mean 80.48, std 16.33, range [47.41, 98.12]